Protein AF-A0A947BBF5-F1 (afdb_monomer)

Structure (mmCIF, N/CA/C/O backbone):
data_AF-A0A947BBF5-F1
#
_entry.id   AF-A0A947BBF5-F1
#
loop_
_atom_site.group_PDB
_atom_site.id
_atom_site.type_symbol
_atom_site.label_atom_id
_atom_site.label_alt_id
_atom_site.label_comp_id
_atom_site.label_asym_id
_atom_site.label_entity_id
_atom_site.label_seq_id
_atom_site.pdbx_PDB_ins_code
_atom_site.Cartn_x
_atom_site.Cartn_y
_atom_site.Cartn_z
_atom_site.occupancy
_atom_site.B_iso_or_equiv
_atom_site.auth_seq_id
_atom_site.auth_comp_id
_atom_site.auth_asym_id
_atom_site.auth_atom_id
_atom_site.pdbx_PDB_model_num
ATOM 1 N N . MET A 1 1 ? 35.391 22.765 19.330 1.00 50.81 1 MET A N 1
ATOM 2 C CA . MET A 1 1 ? 33.953 22.460 19.486 1.00 50.81 1 MET A CA 1
ATOM 3 C C . MET A 1 1 ? 33.488 21.713 18.250 1.00 50.81 1 MET A C 1
ATOM 5 O O . MET A 1 1 ? 33.433 22.302 17.178 1.00 50.81 1 MET A O 1
ATOM 9 N N . SER A 1 2 ? 33.275 20.405 18.371 1.00 52.50 2 SER A N 1
ATOM 10 C CA . SER A 1 2 ? 32.959 19.524 17.244 1.00 52.50 2 SER A CA 1
ATOM 11 C C . SER A 1 2 ? 31.505 19.721 16.818 1.00 52.50 2 SER A C 1
ATOM 13 O O . SER A 1 2 ? 30.591 19.552 17.621 1.00 52.50 2 SER A O 1
ATOM 15 N N . LYS A 1 3 ? 31.293 20.111 15.559 1.00 62.38 3 LYS A N 1
ATOM 1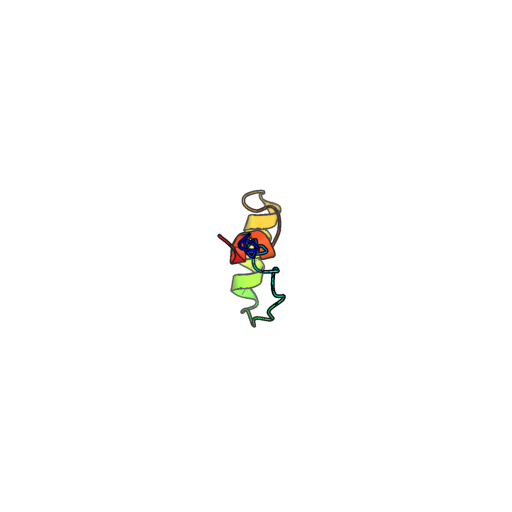6 C CA . LYS A 1 3 ? 29.964 20.305 14.973 1.00 62.38 3 LYS A CA 1
ATOM 17 C C . LYS A 1 3 ? 29.348 18.928 14.734 1.00 62.38 3 LYS A C 1
ATOM 19 O O . LYS A 1 3 ? 29.710 18.242 13.782 1.00 62.38 3 LYS A O 1
ATOM 24 N N . VAL A 1 4 ? 28.475 18.509 15.645 1.00 69.69 4 VAL A N 1
ATOM 25 C CA . VAL A 1 4 ? 27.727 17.254 15.546 1.00 69.69 4 VAL A CA 1
ATOM 26 C C . VAL A 1 4 ? 26.870 17.338 14.282 1.00 69.69 4 VAL A C 1
ATOM 28 O O . VAL A 1 4 ? 25.990 18.192 14.185 1.00 69.69 4 VAL A O 1
ATOM 31 N N . HIS A 1 5 ? 27.171 16.520 13.273 1.00 65.12 5 HIS A N 1
ATOM 32 C CA . HIS A 1 5 ? 26.314 16.403 12.098 1.00 65.12 5 HIS A CA 1
ATOM 33 C C . HIS A 1 5 ? 25.076 15.623 12.535 1.00 65.12 5 HIS 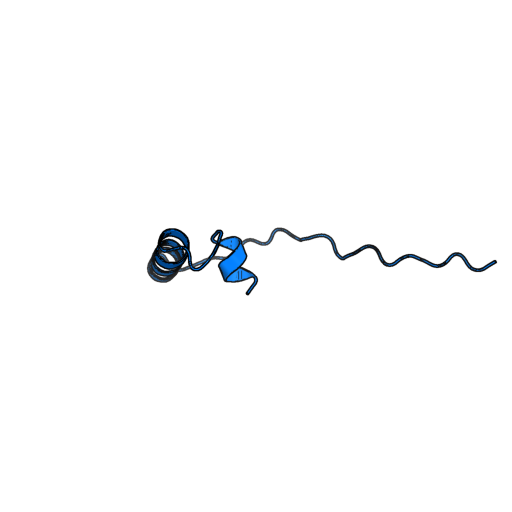A C 1
ATOM 35 O O . HIS A 1 5 ? 25.120 14.405 12.689 1.00 65.12 5 HIS A O 1
ATOM 41 N N . GLN A 1 6 ? 23.988 16.339 12.809 1.00 72.31 6 GLN A N 1
ATOM 42 C CA . GLN A 1 6 ? 22.693 15.718 13.034 1.00 72.31 6 GLN A CA 1
ATOM 43 C C . GLN A 1 6 ? 22.317 14.979 11.747 1.00 72.31 6 GLN A C 1
ATOM 45 O O . GLN A 1 6 ? 22.115 15.605 10.704 1.00 72.31 6 GLN A O 1
ATOM 50 N N . LEU A 1 7 ? 22.309 13.645 11.802 1.0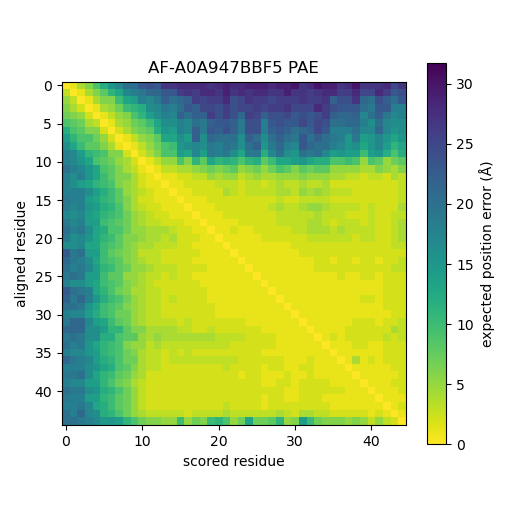0 69.12 7 LEU A N 1
ATOM 51 C CA . LEU A 1 7 ? 21.855 12.808 10.698 1.00 69.12 7 LEU A CA 1
ATOM 52 C C . LEU A 1 7 ? 20.393 13.174 10.448 1.00 69.12 7 LEU A C 1
ATOM 54 O O . LEU A 1 7 ? 19.523 12.906 11.277 1.00 69.12 7 LEU A O 1
ATOM 58 N N . ARG A 1 8 ? 20.138 13.874 9.341 1.00 71.06 8 ARG A N 1
ATOM 59 C CA . ARG A 1 8 ? 18.773 14.140 8.893 1.00 71.06 8 ARG A CA 1
ATOM 60 C C . ARG A 1 8 ? 18.117 12.779 8.622 1.00 71.06 8 ARG A C 1
ATOM 62 O O . ARG A 1 8 ? 18.798 11.918 8.057 1.00 71.06 8 ARG A O 1
ATOM 69 N N . PRO A 1 9 ? 16.855 12.561 9.033 1.00 71.00 9 PRO A N 1
ATOM 70 C CA . PRO A 1 9 ? 16.134 11.362 8.633 1.00 71.00 9 PRO A CA 1
ATOM 71 C C . PRO A 1 9 ? 16.214 11.232 7.112 1.00 71.00 9 PRO A C 1
ATOM 73 O O . PRO A 1 9 ? 16.135 12.242 6.412 1.00 71.00 9 PRO A O 1
ATOM 76 N N . ALA A 1 10 ? 16.427 10.013 6.617 1.00 74.56 10 ALA A N 1
ATOM 77 C CA . ALA A 1 10 ? 16.412 9.771 5.183 1.00 74.56 10 ALA A CA 1
ATOM 78 C C . ALA A 1 10 ? 15.068 10.252 4.622 1.00 74.56 10 ALA A C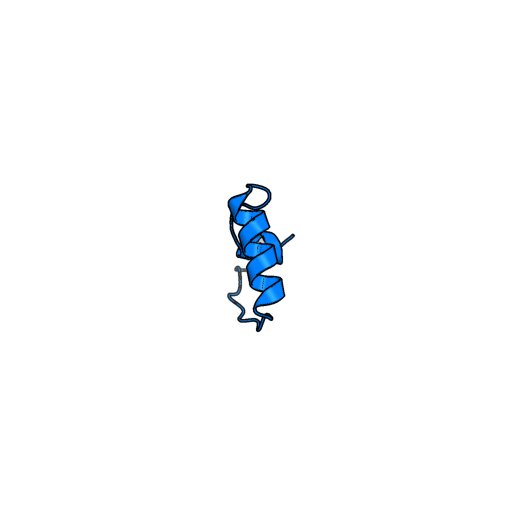 1
ATOM 80 O O . ALA A 1 10 ? 14.009 9.881 5.135 1.00 74.56 10 ALA A O 1
ATOM 81 N N . ASP A 1 11 ? 15.123 11.112 3.608 1.00 81.19 11 ASP A N 1
ATOM 82 C CA . ASP A 1 11 ? 13.925 11.589 2.935 1.00 81.19 11 ASP A CA 1
ATOM 83 C C . ASP A 1 11 ? 13.191 10.395 2.303 1.00 81.19 11 ASP A C 1
ATOM 85 O O . ASP A 1 11 ? 13.806 9.439 1.825 1.00 81.19 11 ASP A O 1
ATOM 89 N N . ASN A 1 12 ? 11.858 10.430 2.302 1.00 85.06 12 ASN A N 1
ATOM 90 C CA . ASN A 1 12 ? 11.076 9.400 1.627 1.00 85.06 12 ASN A CA 1
ATOM 91 C C . ASN A 1 12 ? 11.233 9.543 0.108 1.00 85.06 12 ASN A C 1
ATOM 93 O O . ASN A 1 12 ? 10.737 10.502 -0.483 1.00 85.06 12 ASN A O 1
ATOM 97 N N . GLU A 1 13 ? 11.872 8.565 -0.529 1.00 90.12 13 GLU A N 1
ATOM 98 C CA . GLU A 1 13 ? 11.994 8.510 -1.984 1.00 90.12 13 GLU A CA 1
ATOM 99 C C . GLU A 1 13 ? 10.713 7.958 -2.631 1.00 90.12 13 GLU A C 1
ATOM 101 O O . GLU A 1 13 ? 10.154 6.944 -2.199 1.00 90.12 13 GLU A O 1
ATOM 106 N N . LYS A 1 14 ? 10.231 8.622 -3.691 1.00 92.06 14 LYS A N 1
ATOM 107 C CA . LYS A 1 14 ? 9.108 8.129 -4.497 1.00 92.06 14 LY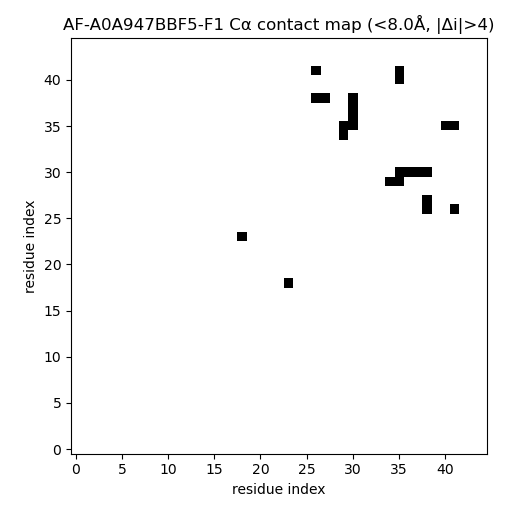S A CA 1
ATOM 108 C C . LYS A 1 14 ? 9.628 7.175 -5.569 1.00 92.06 14 LYS A C 1
ATOM 110 O O . LYS A 1 14 ? 10.173 7.619 -6.575 1.00 92.06 14 LYS A O 1
ATOM 115 N N . ILE A 1 15 ? 9.356 5.889 -5.402 1.00 92.06 15 ILE A N 1
ATOM 116 C CA . ILE A 1 15 ? 9.647 4.863 -6.409 1.00 92.06 15 ILE A CA 1
ATOM 117 C C . ILE A 1 15 ? 8.404 4.535 -7.248 1.00 92.06 15 ILE A C 1
ATOM 119 O O . ILE A 1 15 ? 7.275 4.812 -6.844 1.00 92.06 15 ILE A O 1
ATOM 123 N N . THR A 1 16 ? 8.610 3.950 -8.428 1.00 95.69 16 THR A N 1
ATOM 124 C CA . THR A 1 16 ? 7.533 3.409 -9.274 1.00 95.69 16 THR A CA 1
ATOM 125 C C . THR A 1 16 ? 7.719 1.905 -9.391 1.00 95.69 16 THR A C 1
ATOM 127 O O . THR A 1 16 ? 8.831 1.446 -9.635 1.00 95.69 16 THR A O 1
ATOM 130 N N . ILE A 1 17 ? 6.640 1.144 -9.226 1.00 93.56 17 ILE A N 1
ATOM 131 C CA . ILE A 1 17 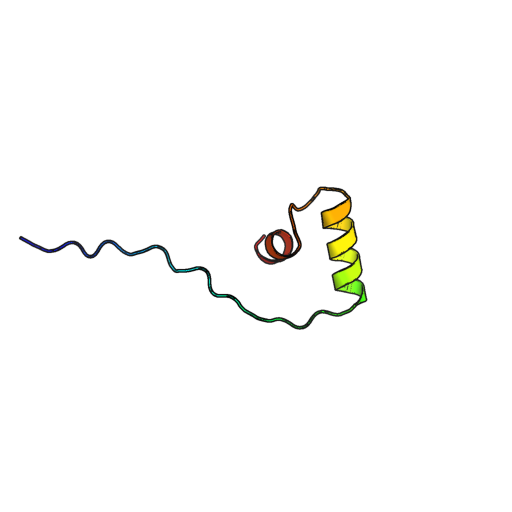? 6.639 -0.314 -9.351 1.00 93.56 17 ILE A CA 1
ATOM 132 C C . ILE A 1 17 ? 5.508 -0.744 -10.280 1.00 93.56 17 ILE A C 1
ATOM 134 O O . ILE A 1 17 ? 4.452 -0.113 -10.316 1.00 93.56 17 ILE A O 1
ATOM 138 N N . ASN A 1 18 ? 5.730 -1.828 -11.016 1.00 96.50 18 ASN A N 1
ATOM 139 C CA . ASN A 1 18 ? 4.685 -2.463 -11.807 1.00 96.50 18 ASN A CA 1
ATOM 140 C C . ASN A 1 18 ? 3.996 -3.530 -10.954 1.00 96.50 18 ASN A C 1
ATOM 142 O O . ASN A 1 18 ? 4.668 -4.300 -10.271 1.00 96.50 18 ASN A O 1
ATOM 146 N N . LEU A 1 19 ? 2.668 -3.594 -11.018 1.00 96.62 19 LEU A N 1
ATOM 147 C CA . LEU A 1 19 ? 1.858 -4.595 -10.327 1.00 96.62 19 LEU A CA 1
ATOM 148 C C . LEU A 1 19 ? 0.863 -5.216 -11.303 1.00 96.62 19 LEU A C 1
ATOM 150 O O . LEU A 1 19 ? 0.352 -4.542 -12.200 1.00 96.62 19 LEU A O 1
ATOM 154 N N . GLY A 1 20 ? 0.576 -6.503 -11.115 1.00 97.81 20 GLY A N 1
ATOM 155 C CA . GLY A 1 20 ? -0.497 -7.172 -11.837 1.0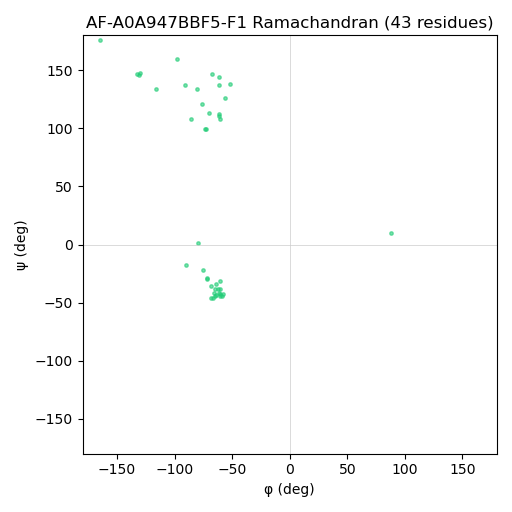0 97.81 20 GLY A CA 1
ATOM 156 C C . GLY A 1 20 ? -1.866 -6.635 -11.410 1.00 97.81 20 GLY A C 1
ATOM 157 O O . GLY A 1 20 ? -2.082 -6.298 -10.248 1.00 97.81 20 GLY A O 1
ATOM 158 N N . HIS A 1 21 ? -2.824 -6.594 -12.338 1.00 97.56 21 HIS A N 1
ATOM 159 C CA . HIS A 1 21 ? -4.177 -6.084 -12.070 1.00 97.56 21 HIS A CA 1
ATOM 160 C C . HIS A 1 21 ? -4.917 -6.882 -10.981 1.00 97.56 21 HIS A C 1
ATOM 162 O O . HIS A 1 21 ? -5.715 -6.315 -10.239 1.00 97.56 21 HIS A O 1
ATOM 168 N N . VAL A 1 22 ? -4.639 -8.187 -10.866 1.00 98.12 22 VAL A N 1
ATOM 169 C CA . VAL A 1 22 ? -5.228 -9.055 -9.833 1.00 98.12 22 VAL A CA 1
ATOM 170 C C . VAL A 1 22 ? -4.704 -8.685 -8.445 1.00 98.12 22 VAL A C 1
ATOM 172 O O . VAL A 1 22 ? -5.494 -8.530 -7.515 1.00 98.12 22 VAL A O 1
ATOM 175 N N . ASP A 1 23 ? -3.391 -8.489 -8.314 1.00 97.31 23 ASP A N 1
ATOM 176 C CA . ASP A 1 23 ? -2.770 -8.098 -7.047 1.00 97.31 23 ASP A CA 1
ATOM 177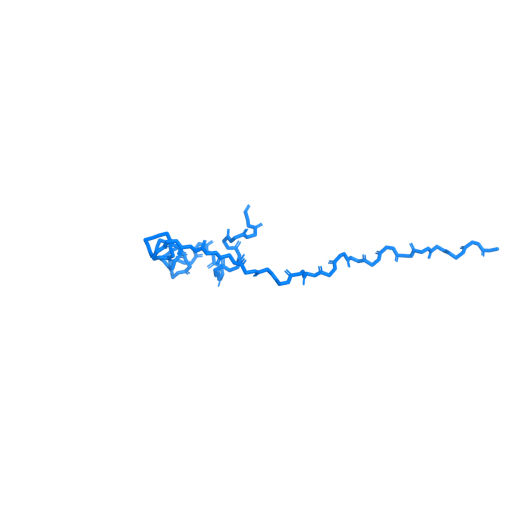 C C . ASP A 1 23 ? -3.215 -6.695 -6.634 1.00 97.31 23 ASP A C 1
ATOM 179 O O . ASP A 1 23 ? -3.589 -6.484 -5.483 1.00 97.31 23 ASP A O 1
ATOM 183 N N . LEU A 1 24 ? -3.278 -5.758 -7.587 1.00 97.31 24 LEU A N 1
ATOM 184 C CA . LEU A 1 24 ? -3.797 -4.413 -7.343 1.00 97.31 24 LEU A CA 1
ATOM 185 C C . LEU A 1 24 ? -5.250 -4.447 -6.847 1.00 97.31 24 LEU A C 1
ATOM 187 O O . LEU A 1 24 ? -5.575 -3.778 -5.871 1.00 97.31 24 LEU A O 1
ATOM 191 N N . GLY A 1 25 ? -6.103 -5.271 -7.464 1.00 97.88 25 GLY A N 1
ATOM 192 C CA . GLY A 1 25 ? -7.484 -5.457 -7.021 1.00 97.88 25 GLY A CA 1
ATOM 193 C C . GLY A 1 25 ? -7.581 -6.040 -5.610 1.00 97.88 25 GLY A C 1
ATOM 194 O O . GLY A 1 25 ? -8.413 -5.603 -4.818 1.00 97.88 25 GLY A O 1
ATOM 195 N N . ARG A 1 26 ? -6.701 -6.982 -5.249 1.00 98.12 26 ARG A N 1
ATOM 196 C CA . ARG A 1 26 ? -6.634 -7.514 -3.880 1.00 98.12 26 ARG A CA 1
ATOM 197 C C . ARG A 1 26 ? -6.214 -6.435 -2.879 1.00 98.12 26 ARG A C 1
ATOM 199 O O . ARG A 1 26 ? -6.838 -6.335 -1.827 1.00 98.12 26 ARG A O 1
ATOM 206 N N . ILE A 1 27 ? -5.206 -5.624 -3.204 1.00 97.75 27 ILE A N 1
ATOM 207 C CA . ILE A 1 27 ? -4.769 -4.501 -2.358 1.00 97.75 27 ILE A CA 1
ATOM 208 C C . ILE A 1 27 ? -5.918 -3.505 -2.168 1.00 97.75 27 ILE A C 1
ATOM 210 O O . ILE A 1 27 ? -6.170 -3.064 -1.050 1.00 97.75 27 ILE A O 1
ATOM 214 N N . ASP A 1 28 ? -6.658 -3.199 -3.234 1.00 97.69 28 ASP A N 1
ATOM 215 C CA . ASP A 1 28 ? -7.802 -2.288 -3.176 1.00 97.69 28 ASP A CA 1
ATOM 216 C C . ASP A 1 28 ? -8.906 -2.780 -2.236 1.00 97.69 28 ASP A C 1
ATOM 218 O O . ASP A 1 28 ? -9.484 -1.976 -1.505 1.00 97.69 28 ASP A O 1
ATOM 222 N N . LEU A 1 29 ? -9.172 -4.090 -2.200 1.00 98.38 29 LEU A N 1
ATOM 223 C CA . LEU A 1 29 ? -10.122 -4.667 -1.246 1.00 98.38 29 LEU A CA 1
ATOM 224 C C . LEU A 1 29 ? -9.643 -4.500 0.201 1.00 98.38 29 LEU A C 1
ATOM 226 O O . LEU A 1 29 ? -10.431 -4.099 1.051 1.00 98.38 29 LEU A O 1
ATOM 230 N N . LEU A 1 30 ? -8.357 -4.734 0.476 1.00 97.94 30 LEU A N 1
ATOM 231 C CA . LEU A 1 30 ? -7.794 -4.582 1.824 1.00 97.94 30 LEU A CA 1
ATOM 232 C C . LEU A 1 30 ? -7.831 -3.127 2.311 1.00 97.94 30 LEU A C 1
ATOM 234 O O . LEU A 1 30 ? -8.120 -2.875 3.479 1.00 97.94 30 LEU A O 1
ATOM 238 N N . VAL A 1 31 ? -7.573 -2.171 1.416 1.00 98.06 31 VAL A N 1
ATOM 239 C CA . VAL A 1 31 ? -7.700 -0.738 1.720 1.00 98.06 31 VAL A CA 1
ATOM 240 C C . VAL A 1 31 ? -9.163 -0.372 1.973 1.00 98.06 31 VAL A C 1
ATOM 242 O O . VAL A 1 31 ? -9.472 0.297 2.955 1.00 98.06 31 VAL A O 1
ATOM 245 N N . ARG A 1 32 ? -10.085 -0.831 1.117 1.00 98.12 32 ARG A N 1
ATOM 246 C CA . ARG A 1 32 ? -11.521 -0.548 1.251 1.00 98.12 32 ARG A CA 1
ATOM 247 C C . ARG A 1 32 ? -12.107 -1.101 2.549 1.00 98.12 32 ARG A C 1
ATOM 249 O O . ARG A 1 32 ? -12.908 -0.424 3.184 1.00 98.12 32 ARG A O 1
ATOM 256 N N . ASP A 1 33 ? -11.714 -2.312 2.926 1.00 98.25 33 ASP A N 1
ATOM 257 C CA . ASP A 1 33 ? -12.215 -2.991 4.122 1.00 98.25 33 ASP A CA 1
ATOM 258 C C . ASP A 1 33 ? -11.524 -2.477 5.411 1.00 98.25 33 ASP A C 1
ATOM 260 O O . ASP A 1 33 ? -11.849 -2.919 6.511 1.00 98.25 33 ASP A O 1
ATOM 264 N N . GLY A 1 34 ? -10.608 -1.503 5.291 1.00 96.75 34 GLY A N 1
ATOM 265 C CA . GLY A 1 34 ? -10.033 -0.753 6.412 1.00 96.75 34 GLY A CA 1
ATOM 266 C C . GLY A 1 34 ? -8.801 -1.384 7.060 1.00 96.75 34 GLY A C 1
ATOM 267 O O . GLY A 1 34 ? -8.365 -0.909 8.106 1.00 96.75 34 GLY A O 1
ATOM 268 N N . PHE A 1 35 ? -8.218 -2.426 6.459 1.00 97.44 35 PHE A N 1
ATOM 269 C CA . PHE A 1 35 ? -6.992 -3.054 6.969 1.00 97.44 35 PHE A CA 1
ATOM 270 C C . PHE A 1 35 ? -5.749 -2.181 6.762 1.00 97.44 35 PHE A C 1
ATOM 272 O O . PHE A 1 35 ? -4.815 -2.258 7.554 1.00 97.44 35 PHE A O 1
ATOM 279 N N . TYR A 1 36 ? -5.750 -1.347 5.718 1.00 98.12 36 TYR A N 1
ATOM 280 C CA . TYR A 1 36 ? -4.685 -0.389 5.416 1.00 98.12 36 TYR A CA 1
ATOM 281 C C . TYR A 1 36 ? -5.273 0.982 5.111 1.00 98.12 36 TYR A C 1
ATOM 283 O O . TYR A 1 36 ? -6.331 1.087 4.490 1.00 98.12 36 TYR A O 1
ATOM 291 N N . SER A 1 37 ? -4.556 2.045 5.476 1.00 97.31 37 SER A N 1
ATOM 292 C CA . SER A 1 37 ? -5.043 3.415 5.258 1.00 97.31 37 SER A CA 1
ATOM 293 C C . SER A 1 37 ? -5.018 3.824 3.780 1.00 97.31 37 SER A C 1
ATOM 295 O O . SER A 1 37 ? -5.792 4.676 3.349 1.00 97.31 37 SER A O 1
ATOM 297 N N . ASN A 1 38 ? -4.088 3.268 2.997 1.00 96.50 38 ASN A N 1
ATOM 298 C CA . ASN A 1 38 ? -3.950 3.494 1.558 1.00 96.50 38 ASN A CA 1
ATOM 299 C C . ASN A 1 38 ? -3.039 2.422 0.925 1.00 96.50 38 ASN A C 1
ATOM 301 O O . ASN A 1 38 ? -2.450 1.594 1.614 1.00 96.50 38 ASN A O 1
ATOM 305 N N . ARG A 1 39 ? -2.880 2.457 -0.404 1.00 96.31 39 ARG A N 1
ATOM 306 C CA . ARG A 1 39 ? -2.030 1.499 -1.137 1.00 96.31 39 ARG A CA 1
ATOM 307 C C . ARG A 1 39 ? -0.546 1.595 -0.768 1.00 96.31 39 ARG A C 1
ATOM 309 O O . ARG A 1 39 ? 0.140 0.583 -0.769 1.00 96.31 39 ARG A O 1
ATOM 316 N N . THR A 1 40 ? -0.035 2.789 -0.466 1.00 96.25 40 THR A N 1
ATOM 317 C CA . THR A 1 40 ? 1.376 2.978 -0.082 1.00 96.25 40 THR A CA 1
ATOM 318 C C . THR A 1 40 ? 1.668 2.354 1.279 1.00 96.25 40 THR A C 1
ATOM 320 O O . THR A 1 40 ? 2.750 1.815 1.476 1.00 96.25 40 THR A O 1
ATOM 323 N N . ASP A 1 41 ? 0.704 2.411 2.194 1.00 95.94 41 ASP A N 1
ATOM 324 C CA . ASP A 1 41 ? 0.769 1.807 3.527 1.00 95.94 41 ASP A CA 1
ATOM 325 C C . ASP A 1 41 ? 0.941 0.282 3.439 1.00 95.94 41 ASP A C 1
ATOM 327 O O . ASP A 1 41 ? 1.843 -0.284 4.054 1.00 95.94 41 ASP A O 1
ATOM 331 N N . PHE A 1 42 ? 0.172 -0.360 2.551 1.00 96.38 42 PHE A N 1
ATOM 332 C CA . PHE A 1 42 ? 0.328 -1.782 2.232 1.00 96.38 42 PHE A CA 1
ATOM 333 C C . PHE A 1 42 ? 1.737 -2.128 1.723 1.00 96.38 42 PHE A C 1
ATOM 335 O O . PHE A 1 42 ? 2.298 -3.136 2.123 1.00 96.38 42 PHE A O 1
ATOM 342 N N . ILE A 1 43 ? 2.328 -1.299 0.855 1.00 94.19 43 ILE A N 1
ATOM 343 C CA . ILE A 1 43 ? 3.658 -1.560 0.265 1.00 94.19 43 ILE A CA 1
ATOM 344 C C . ILE A 1 43 ? 4.804 -1.301 1.260 1.00 94.19 43 ILE A C 1
ATOM 346 O O . ILE A 1 43 ? 5.909 -1.805 1.072 1.00 94.19 43 ILE A O 1
ATOM 350 N N . ARG A 1 44 ? 4.568 -0.487 2.295 1.00 92.19 44 ARG A N 1
ATOM 351 C CA . ARG A 1 44 ? 5.573 -0.137 3.313 1.00 92.19 44 ARG A CA 1
ATOM 352 C C . ARG A 1 44 ? 5.601 -1.080 4.515 1.00 92.19 44 ARG A C 1
ATOM 354 O O . ARG A 1 44 ? 6.584 -1.020 5.253 1.00 92.19 44 ARG A O 1
ATOM 361 N N . THR A 1 45 ? 4.542 -1.863 4.724 1.00 83.31 45 THR A N 1
ATOM 362 C CA . THR A 1 45 ? 4.412 -2.817 5.840 1.00 83.31 45 THR A CA 1
ATOM 363 C C . THR A 1 45 ? 4.999 -4.166 5.456 1.00 83.31 45 THR A C 1
ATOM 365 O O . THR A 1 45 ? 5.755 -4.724 6.281 1.00 83.31 45 THR A O 1
#

Mean predicted aligned error: 7.53 Å

Sequence (45 aa):
MSKVHQLRPADNEKITINLGHVDLGRIDLLVRDGFYSNRTDFIRT

Nearest PDB structures (foldseek):
  7b22-assembly1_H-2  TM=8.666E-01  e=3.498E-01  Vibrio cholerae O1 biovar El Tor str. N16961
  7ycu-assembly1_D  TM=8.631E-01  e=5.438E-01  Pseudoalteromonas rubra
  7ycw-assembly1_D  TM=8.602E-01  e=5.438E-01  Pseudoalteromonas rubra

Foldseek 3Di:
DDDPPDPDPPDDDDDDDDDDPVVVVVLVVCCVVPVAVDSVRVVVD

pLDDT: mean 88.72, std 13.31, range [50.81, 98.38]

Radius of gyration: 17.29 Å; Cα contacts (8 Å, |Δi|>4): 12; chains: 1; bounding box: 46×32×32 Å

Secondary structure (DSSP, 8-state):
-------PPPP---------HHHHHHHHHHHHTTSSSSHHHHHH-

Solvent-accessible surface area (backbone atoms only — not comparable to full-atom values): 3188 Å² total; per-residue (Å²): 134,83,81,78,78,76,80,70,77,81,77,88,79,90,82,87,82,91,76,56,71,67,60,51,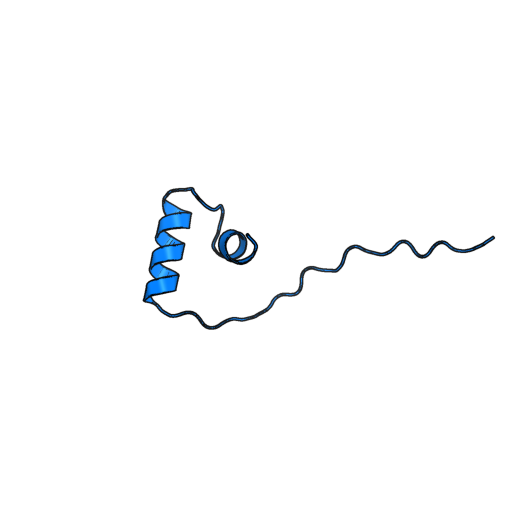53,52,52,51,50,39,32,73,76,62,80,30,96,38,76,66,54,61,76,72,106